Protein AF-A0A7W1I0Y5-F1 (afdb_monomer_lite)

Foldseek 3Di:
DDDDDPPPPVLPPPDDDDPPLLVVLLVVLLVVLVVDFQEALVVSVVVCVVVVSDVDPDPVSSVSSVVSVVVCCVSVVDPPRSYDHPVPDPPPPDPPPDPDD

Sequence (101 aa):
MLRERRRGRRCKVSGRGKSRRSINLIAAAYHILSEIQPASVRAVCYQLFTRKLITSMAKTETNKVSRLLRDAREDGTIPWTWIVDETREPERINAGEDPAE

pLDDT: mean 72.31, std 17.0, range [37.59, 88.81]

Secondary structure (DSSP, 8-state):
--------------SS---HHHHHHHHHHHHHHHHH-SB-HHHHHHHHHHTT-SS---HHHHHHHHHHHHHHHHTTSS-GGGB----S-------------

Radius of gyration: 16.69 Å; chains: 1; bounding box: 47×24×60 Å

Structure (mmCIF, N/CA/C/O backbone):
data_AF-A0A7W1I0Y5-F1
#
_entry.id   AF-A0A7W1I0Y5-F1
#
loop_
_atom_site.group_PDB
_atom_site.id
_atom_site.type_symbol
_atom_site.label_atom_id
_atom_site.label_alt_id
_atom_site.label_comp_id
_atom_site.label_asym_id
_atom_site.label_entity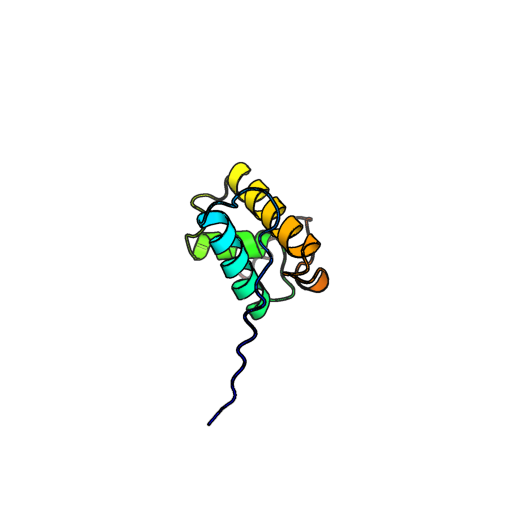_id
_atom_site.label_seq_id
_atom_site.pdbx_PDB_ins_code
_atom_site.Cartn_x
_atom_site.Cartn_y
_atom_site.Cartn_z
_atom_site.occupancy
_atom_site.B_iso_or_equiv
_atom_site.auth_seq_id
_atom_site.auth_comp_id
_atom_site.auth_asym_id
_atom_site.auth_atom_id
_atom_site.pdbx_PDB_model_num
ATOM 1 N N . MET A 1 1 ? -30.617 9.075 -12.016 1.00 41.53 1 MET A N 1
ATOM 2 C CA . MET A 1 1 ? -30.660 8.584 -10.619 1.00 41.53 1 MET A CA 1
ATOM 3 C C . MET A 1 1 ? -29.853 7.289 -10.516 1.00 41.53 1 MET A C 1
ATOM 5 O O . MET A 1 1 ? -30.409 6.211 -10.677 1.00 41.53 1 MET A O 1
ATOM 9 N N . LEU A 1 2 ? -28.528 7.373 -10.333 1.00 40.38 2 LEU A N 1
ATOM 10 C CA . LEU A 1 2 ? -27.654 6.195 -10.251 1.00 40.38 2 LEU A CA 1
ATOM 11 C C . LEU A 1 2 ? -27.062 6.070 -8.840 1.00 40.38 2 LEU A C 1
ATOM 13 O O . LEU A 1 2 ? -26.028 6.640 -8.524 1.00 40.38 2 LEU A O 1
ATOM 17 N N . ARG A 1 3 ? -27.788 5.300 -8.025 1.00 37.59 3 ARG A N 1
ATOM 18 C CA . ARG A 1 3 ? -27.297 4.316 -7.050 1.00 37.59 3 ARG A CA 1
ATOM 19 C C . ARG A 1 3 ? -26.218 4.784 -6.067 1.00 37.59 3 ARG A C 1
ATOM 21 O O . ARG A 1 3 ? -25.020 4.626 -6.278 1.00 37.59 3 ARG A O 1
ATOM 28 N N . GLU A 1 4 ? -26.714 5.174 -4.897 1.00 47.91 4 GLU A N 1
ATOM 29 C CA . GLU A 1 4 ? -26.100 4.929 -3.593 1.00 47.91 4 GLU A CA 1
ATOM 30 C C . GLU A 1 4 ? -25.250 3.649 -3.545 1.00 47.91 4 GLU A C 1
A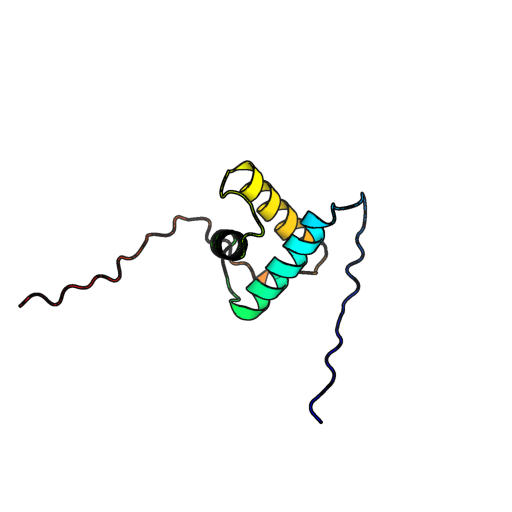TOM 32 O O . GLU A 1 4 ? -25.754 2.526 -3.584 1.00 47.91 4 GLU A O 1
ATOM 37 N N . ARG A 1 5 ? -23.942 3.820 -3.342 1.00 41.59 5 ARG A N 1
ATOM 38 C CA . ARG A 1 5 ? -23.118 2.842 -2.626 1.00 41.59 5 ARG A CA 1
ATOM 39 C C . ARG A 1 5 ? -22.304 3.546 -1.549 1.00 41.59 5 ARG A C 1
ATOM 41 O O . ARG A 1 5 ? -21.079 3.569 -1.574 1.00 41.59 5 ARG A O 1
ATOM 48 N N . ARG A 1 6 ? -23.004 4.061 -0.533 1.00 49.53 6 ARG A N 1
ATOM 49 C CA . ARG A 1 6 ? -22.397 4.230 0.790 1.00 49.53 6 ARG A CA 1
ATOM 50 C C . ARG A 1 6 ? -22.114 2.839 1.360 1.00 49.53 6 ARG A C 1
ATOM 52 O O . ARG A 1 6 ? -22.980 2.213 1.957 1.00 49.53 6 ARG A O 1
ATOM 59 N N . ARG A 1 7 ? -20.889 2.348 1.204 1.00 44.88 7 ARG A N 1
ATOM 60 C CA . ARG A 1 7 ? -20.332 1.333 2.109 1.00 44.88 7 ARG A CA 1
ATOM 61 C C . ARG A 1 7 ? -19.078 1.894 2.755 1.00 44.88 7 ARG A C 1
ATOM 63 O O . ARG A 1 7 ? -17.985 1.371 2.590 1.00 44.88 7 ARG A O 1
ATOM 70 N N . GLY A 1 8 ? -19.265 2.961 3.528 1.00 40.47 8 GLY A N 1
ATOM 71 C CA . GLY A 1 8 ? -18.307 3.337 4.558 1.00 40.47 8 GLY A CA 1
ATOM 72 C C . GLY A 1 8 ? -18.350 2.283 5.657 1.00 40.47 8 GLY A C 1
ATOM 73 O O . GLY A 1 8 ? -19.041 2.463 6.659 1.00 40.47 8 GLY A O 1
ATOM 74 N N . ARG A 1 9 ? -17.661 1.152 5.452 1.00 47.84 9 ARG A N 1
ATOM 75 C CA . ARG A 1 9 ? -17.331 0.249 6.554 1.00 47.84 9 ARG A CA 1
ATOM 76 C C . ARG A 1 9 ? -16.507 1.069 7.531 1.00 47.84 9 ARG A C 1
ATOM 78 O O . ARG A 1 9 ? -15.411 1.522 7.222 1.00 47.84 9 ARG A O 1
ATOM 85 N N . ARG A 1 10 ? -17.098 1.312 8.693 1.00 45.28 10 ARG A N 1
ATOM 86 C CA . ARG A 1 10 ? -16.460 1.922 9.849 1.00 45.28 10 ARG A CA 1
ATOM 87 C C . ARG A 1 10 ? -15.356 0.946 10.283 1.00 45.28 10 ARG A C 1
ATOM 89 O O . ARG A 1 10 ? -15.645 -0.001 11.005 1.00 45.28 10 ARG A O 1
ATOM 96 N N . CYS A 1 11 ? -14.139 1.112 9.754 1.00 44.75 11 CYS A N 1
ATOM 97 C CA . CYS A 1 11 ? -12.959 0.365 10.192 1.00 44.75 11 CYS A CA 1
ATOM 98 C C . CYS A 1 11 ? -12.828 0.635 11.693 1.00 44.75 11 CYS A C 1
ATOM 100 O O . CYS A 1 11 ? -12.662 1.786 12.113 1.00 44.75 11 CYS A O 1
ATOM 102 N N . LYS A 1 12 ? -13.061 -0.398 12.509 1.00 47.00 12 LYS A N 1
ATOM 103 C CA . LYS A 1 12 ? -12.897 -0.312 13.957 1.00 47.00 12 LYS A CA 1
ATOM 104 C C . LYS A 1 12 ? -11.409 -0.086 14.169 1.00 47.00 12 LYS A C 1
ATOM 106 O O . LYS A 1 12 ? -10.624 -1.012 14.058 1.00 47.00 12 LYS A O 1
ATOM 111 N N . VAL A 1 13 ? -11.016 1.156 14.437 1.00 53.28 13 VAL A N 1
ATOM 112 C CA . VAL A 1 13 ? -9.625 1.513 14.732 1.00 53.28 13 VAL A CA 1
ATOM 113 C C . VAL A 1 13 ? -9.288 0.959 16.124 1.00 53.28 13 VAL A C 1
ATOM 115 O O . VAL A 1 13 ? -9.276 1.682 17.116 1.00 53.28 13 VAL A O 1
ATOM 118 N N . SER A 1 14 ? -9.127 -0.359 16.236 1.00 48.84 14 SER A N 1
ATOM 119 C CA . SER A 1 14 ? -8.828 -1.028 17.494 1.00 48.84 14 SER A CA 1
ATOM 120 C C . SER A 1 14 ? -7.365 -0.801 17.870 1.00 48.84 14 SER A C 1
ATOM 122 O O . SER A 1 14 ? -6.461 -1.173 17.126 1.00 48.84 14 SER A O 1
ATOM 124 N N . GLY A 1 15 ? -7.160 -0.220 19.056 1.00 49.97 15 GLY A N 1
ATOM 125 C CA . GLY A 1 15 ? -5.937 -0.352 19.850 1.00 49.97 15 GLY A CA 1
ATOM 126 C C . GLY A 1 15 ? -4.778 0.573 19.472 1.00 49.97 15 GLY A C 1
ATOM 127 O O . GLY A 1 15 ? -3.959 0.234 18.626 1.00 49.97 15 GLY A O 1
ATOM 128 N N . ARG A 1 16 ? -4.647 1.674 20.232 1.00 53.94 16 ARG A N 1
ATOM 129 C CA . ARG A 1 16 ? -3.614 2.736 20.178 1.00 53.94 16 ARG A CA 1
ATOM 130 C C . ARG A 1 16 ? -3.776 3.660 18.973 1.00 53.94 16 ARG A C 1
ATOM 132 O O . ARG A 1 16 ? -3.595 3.237 17.840 1.00 53.94 16 ARG A O 1
ATOM 139 N N . GLY A 1 17 ? -4.129 4.923 19.234 1.00 53.44 17 GLY A N 1
ATOM 140 C CA . GLY A 1 17 ? -4.448 5.941 18.229 1.00 53.44 17 GLY A CA 1
ATOM 141 C C . GLY A 1 17 ? -3.467 5.947 17.060 1.00 53.44 17 GLY A C 1
ATOM 142 O O . GLY A 1 17 ? -2.398 6.553 17.128 1.00 53.44 17 GLY A O 1
ATOM 143 N N . LYS A 1 18 ? -3.831 5.256 15.974 1.00 58.38 18 LYS A N 1
ATOM 144 C CA . LYS A 1 18 ? -3.093 5.308 14.717 1.00 58.38 18 LYS A CA 1
ATOM 145 C C . LYS A 1 18 ? -3.104 6.773 14.298 1.00 58.38 18 LYS A C 1
ATOM 147 O O . LYS A 1 18 ? -4.171 7.369 14.157 1.00 58.38 18 LYS A O 1
ATOM 152 N N . SER A 1 19 ? -1.916 7.366 14.165 1.00 67.62 19 SER A N 1
ATOM 153 C CA . SER A 1 19 ? -1.766 8.754 13.723 1.00 67.62 19 SER A CA 1
ATOM 154 C C . SER A 1 19 ? -2.634 8.991 12.485 1.00 67.62 19 SER A C 1
ATOM 156 O O . SER A 1 19 ? -2.712 8.118 11.616 1.00 67.62 19 SER A O 1
ATOM 158 N N . ARG A 1 20 ? -3.262 10.171 12.380 1.00 74.62 20 ARG A N 1
ATOM 159 C CA . ARG A 1 20 ? -4.110 10.567 11.237 1.00 74.62 20 ARG A CA 1
ATOM 160 C C . ARG A 1 20 ? -3.451 10.230 9.892 1.00 74.62 20 ARG A C 1
ATOM 162 O O . ARG A 1 20 ? -4.125 9.802 8.960 1.00 74.62 20 ARG A O 1
ATOM 169 N N . ARG A 1 21 ? -2.119 10.348 9.829 1.00 78.25 21 ARG A N 1
ATOM 170 C CA . ARG A 1 21 ? -1.295 10.003 8.665 1.00 78.25 21 ARG A CA 1
ATOM 171 C C . ARG A 1 21 ? -1.386 8.520 8.284 1.00 78.25 21 ARG A C 1
ATOM 173 O O . ARG A 1 21 ? -1.539 8.216 7.111 1.00 78.25 21 ARG A O 1
ATOM 180 N N . SER A 1 22 ? -1.340 7.606 9.252 1.00 80.19 22 SER A N 1
ATOM 181 C CA . SER A 1 22 ? -1.459 6.160 9.010 1.00 80.19 22 SER A CA 1
ATOM 182 C C . SER A 1 22 ? -2.850 5.767 8.515 1.00 80.19 2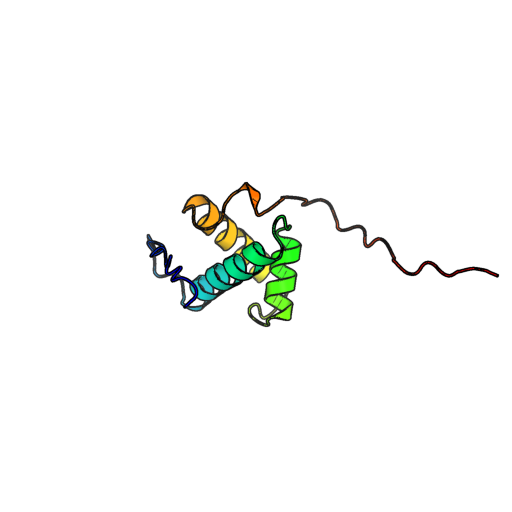2 SER A C 1
ATOM 184 O O . SER A 1 22 ? -2.964 4.942 7.617 1.00 80.19 22 SER A O 1
ATOM 186 N N . ILE A 1 23 ? -3.901 6.385 9.063 1.00 83.00 23 ILE A N 1
ATOM 187 C CA . ILE A 1 23 ? -5.284 6.145 8.619 1.00 83.00 23 ILE A CA 1
ATOM 188 C C . ILE A 1 23 ? -5.458 6.611 7.170 1.00 83.00 23 ILE A C 1
ATOM 190 O O . ILE A 1 23 ? -6.015 5.884 6.352 1.00 83.00 23 ILE A O 1
ATOM 194 N N . ASN A 1 24 ? -4.928 7.793 6.838 1.00 85.12 24 ASN A N 1
ATOM 195 C CA . ASN A 1 24 ? -4.963 8.312 5.474 1.00 85.12 24 ASN A CA 1
ATOM 196 C C . ASN A 1 24 ? -4.181 7.408 4.501 1.00 85.12 24 ASN A C 1
ATOM 198 O O . ASN A 1 24 ? -4.666 7.107 3.418 1.00 85.12 24 ASN A O 1
ATOM 202 N N . LEU A 1 25 ? -3.015 6.896 4.915 1.00 85.25 25 LEU A N 1
ATOM 203 C CA . LEU A 1 25 ? -2.237 5.949 4.110 1.00 85.25 25 LEU A CA 1
ATOM 204 C C . LEU A 1 25 ? -3.007 4.657 3.813 1.00 85.25 25 LEU A C 1
ATOM 206 O O . LEU A 1 25 ? -3.006 4.217 2.669 1.00 85.25 25 LEU A O 1
ATOM 210 N N . ILE A 1 26 ? -3.683 4.070 4.806 1.00 85.88 26 ILE A N 1
ATOM 211 C CA . ILE A 1 26 ? -4.491 2.856 4.602 1.00 85.88 26 ILE A CA 1
ATOM 212 C C . ILE A 1 26 ? -5.666 3.142 3.661 1.00 85.88 26 ILE A C 1
ATOM 214 O O . ILE A 1 26 ? -5.909 2.368 2.737 1.00 85.88 26 ILE A O 1
ATOM 218 N N . ALA A 1 27 ? -6.369 4.262 3.855 1.00 87.62 27 ALA A N 1
ATOM 219 C CA . ALA A 1 27 ? -7.484 4.651 2.994 1.00 87.62 27 ALA A CA 1
ATOM 220 C C . ALA A 1 27 ? -7.026 4.868 1.543 1.00 87.62 27 ALA A C 1
ATOM 222 O O . ALA A 1 27 ? -7.636 4.347 0.612 1.00 87.62 27 ALA A O 1
ATOM 223 N N . ALA A 1 28 ? -5.915 5.579 1.344 1.00 88.38 28 ALA A N 1
ATOM 224 C CA . ALA A 1 28 ? -5.337 5.784 0.024 1.00 88.38 28 ALA A CA 1
ATOM 225 C C . ALA A 1 28 ? -4.871 4.469 -0.616 1.00 88.38 28 ALA A C 1
ATOM 227 O O . ALA A 1 28 ? -5.133 4.244 -1.794 1.00 88.38 28 ALA A O 1
ATOM 228 N N . ALA A 1 29 ? -4.228 3.584 0.154 1.00 86.38 29 ALA A N 1
ATOM 229 C CA . ALA A 1 29 ? -3.811 2.271 -0.326 1.00 86.38 29 ALA A CA 1
ATOM 230 C C . ALA A 1 29 ? -5.008 1.415 -0.759 1.00 86.38 29 ALA A C 1
ATOM 232 O O . ALA A 1 29 ? -4.939 0.769 -1.800 1.00 86.38 29 ALA A O 1
ATOM 233 N N . TYR A 1 30 ? -6.116 1.451 -0.013 1.00 88.56 30 TYR A N 1
ATOM 234 C CA . TYR A 1 30 ? -7.360 0.784 -0.395 1.00 88.56 30 TYR A CA 1
ATOM 235 C C . TYR A 1 30 ? -7.911 1.322 -1.719 1.00 88.56 30 TYR A C 1
ATOM 237 O O . TYR A 1 30 ? -8.259 0.535 -2.595 1.00 88.56 30 TYR A O 1
ATOM 245 N N . HIS A 1 31 ? -7.950 2.648 -1.886 1.00 88.81 31 HIS A N 1
ATOM 246 C CA . HIS A 1 31 ? -8.384 3.267 -3.138 1.00 88.81 31 HIS A CA 1
ATOM 247 C C . HIS A 1 31 ? -7.508 2.839 -4.315 1.00 88.81 31 HIS A C 1
ATOM 249 O O . HIS A 1 31 ? -8.042 2.379 -5.317 1.00 88.81 31 HIS A O 1
ATOM 255 N N . ILE A 1 32 ? -6.182 2.910 -4.170 1.00 87.88 32 ILE A N 1
ATOM 256 C CA . ILE A 1 32 ? -5.241 2.460 -5.202 1.00 87.88 32 ILE A CA 1
ATOM 257 C C . ILE A 1 32 ? -5.508 0.994 -5.546 1.00 87.88 32 ILE A C 1
ATOM 259 O O . ILE A 1 32 ? -5.737 0.670 -6.704 1.00 87.88 32 ILE A O 1
ATOM 263 N N . LEU A 1 33 ? -5.532 0.113 -4.543 1.00 85.94 33 LEU A N 1
ATOM 264 C CA . LEU A 1 33 ? -5.739 -1.316 -4.764 1.00 85.94 33 LEU A CA 1
ATOM 265 C C . LEU A 1 33 ? -7.083 -1.603 -5.430 1.00 85.94 33 LEU A C 1
ATOM 267 O O . LEU A 1 33 ? -7.124 -2.447 -6.307 1.00 85.94 33 LEU A O 1
ATOM 271 N N . SER A 1 34 ? -8.147 -0.870 -5.103 1.00 87.75 34 SER A N 1
ATOM 272 C CA . SER A 1 34 ? -9.440 -1.048 -5.772 1.00 87.75 34 SER A CA 1
ATOM 273 C C . SER A 1 34 ? -9.420 -0.715 -7.271 1.00 87.75 34 SER A C 1
ATOM 275 O O . SER A 1 34 ? -10.266 -1.215 -8.008 1.00 87.75 34 SER A O 1
ATOM 277 N N . GLU A 1 35 ? -8.461 0.102 -7.722 1.00 87.56 35 GLU A N 1
ATOM 278 C CA . GLU A 1 35 ? -8.280 0.484 -9.128 1.00 87.56 35 GLU A CA 1
ATOM 279 C C . GLU A 1 35 ? -7.335 -0.469 -9.873 1.00 87.56 35 GLU A C 1
ATOM 281 O O . GLU A 1 35 ? -7.590 -0.794 -11.029 1.00 87.56 35 GLU A O 1
ATOM 286 N N . ILE A 1 36 ? -6.247 -0.907 -9.224 1.00 82.69 36 ILE A N 1
ATOM 287 C CA . ILE A 1 36 ? -5.149 -1.646 -9.878 1.00 82.69 36 ILE A CA 1
ATOM 288 C C . ILE A 1 36 ? -5.036 -3.121 -9.467 1.00 82.69 36 ILE A C 1
ATOM 290 O O . ILE A 1 36 ? -4.102 -3.792 -9.892 1.00 82.69 36 ILE A O 1
ATOM 294 N N . GLN A 1 37 ? -5.920 -3.624 -8.601 1.00 79.94 37 GLN A N 1
ATOM 295 C CA . GLN A 1 37 ? -5.886 -5.017 -8.141 1.00 79.94 37 GLN A CA 1
ATOM 296 C C . GLN A 1 37 ? -5.928 -6.019 -9.311 1.00 79.94 37 GLN A C 1
ATOM 298 O O . GLN A 1 37 ? -6.731 -5.844 -10.231 1.00 79.94 37 GLN A O 1
ATOM 303 N N . PRO A 1 38 ? -5.182 -7.134 -9.225 1.00 83.56 38 PRO A N 1
ATOM 304 C CA . PRO A 1 38 ? -4.181 -7.463 -8.204 1.00 83.56 38 PRO A CA 1
ATOM 305 C C . PRO A 1 38 ? -2.864 -6.682 -8.388 1.00 83.56 38 PRO A C 1
ATOM 307 O O . PRO A 1 38 ? -2.364 -6.566 -9.500 1.00 83.56 38 PRO A O 1
ATOM 310 N N . ALA A 1 39 ? -2.270 -6.185 -7.294 1.00 85.38 39 ALA A N 1
ATOM 311 C CA . ALA A 1 39 ? -1.007 -5.435 -7.341 1.00 85.38 39 ALA A CA 1
ATOM 312 C C . ALA A 1 39 ? -0.024 -5.837 -6.231 1.00 85.38 39 ALA A C 1
ATOM 314 O O . ALA A 1 39 ? -0.418 -6.350 -5.187 1.00 85.38 39 ALA A O 1
ATOM 315 N N . SER A 1 40 ? 1.269 -5.568 -6.427 1.00 84.50 40 SER A N 1
ATOM 316 C CA . SER A 1 40 ? 2.313 -5.885 -5.444 1.00 84.50 40 SER A CA 1
ATOM 317 C C . SER A 1 40 ? 2.504 -4.790 -4.388 1.00 84.50 40 SER A C 1
ATOM 319 O O . SER A 1 40 ? 2.180 -3.618 -4.601 1.00 84.50 40 SER A O 1
ATOM 321 N N . VAL A 1 41 ? 3.106 -5.139 -3.242 1.00 82.88 41 VAL A N 1
ATOM 322 C CA . VAL A 1 41 ? 3.432 -4.173 -2.167 1.00 82.88 41 VAL A CA 1
ATOM 323 C C . VAL A 1 41 ? 4.289 -3.015 -2.696 1.00 82.88 41 VAL A C 1
ATOM 325 O O . VAL A 1 41 ? 4.067 -1.859 -2.336 1.00 82.88 41 VAL A O 1
ATOM 328 N N . ARG A 1 42 ? 5.238 -3.304 -3.599 1.00 80.25 42 ARG A N 1
ATOM 329 C CA . ARG A 1 42 ? 6.080 -2.284 -4.241 1.00 80.25 42 ARG A CA 1
ATOM 330 C C . ARG A 1 42 ? 5.260 -1.353 -5.124 1.00 80.25 42 ARG A C 1
ATOM 332 O O . ARG A 1 42 ? 5.441 -0.143 -5.020 1.00 80.25 42 ARG A O 1
ATOM 339 N N . ALA A 1 43 ? 4.354 -1.888 -5.946 1.00 83.19 43 ALA A N 1
ATOM 340 C CA . ALA A 1 43 ? 3.474 -1.075 -6.785 1.00 83.19 43 ALA A CA 1
ATOM 341 C C . ALA A 1 43 ? 2.632 -0.112 -5.933 1.00 83.19 43 ALA A C 1
ATOM 343 O O . ALA A 1 43 ? 2.565 1.079 -6.234 1.00 83.19 43 ALA A O 1
ATOM 344 N N . VAL A 1 44 ? 2.086 -0.587 -4.807 1.00 85.62 44 VAL A N 1
ATOM 345 C CA . VAL A 1 44 ? 1.364 0.266 -3.849 1.00 85.62 44 VAL A CA 1
ATOM 346 C C . VAL A 1 44 ? 2.281 1.341 -3.256 1.00 85.62 44 VAL A C 1
ATOM 348 O O . VAL A 1 44 ? 1.899 2.510 -3.235 1.00 85.62 44 VAL A O 1
ATOM 351 N N . CYS A 1 45 ? 3.502 0.999 -2.828 1.00 83.88 45 CYS A N 1
ATOM 352 C CA . CYS A 1 45 ? 4.473 1.984 -2.334 1.00 83.88 45 CYS A CA 1
ATOM 353 C C . CYS A 1 45 ? 4.803 3.060 -3.378 1.00 83.88 45 CYS A C 1
ATOM 355 O O . CYS A 1 45 ? 4.796 4.245 -3.046 1.00 83.88 45 CYS A O 1
ATOM 357 N N . TYR A 1 46 ? 5.038 2.680 -4.636 1.00 86.25 46 TYR A N 1
ATOM 358 C CA . TYR A 1 46 ? 5.278 3.643 -5.713 1.00 86.25 46 TYR A CA 1
ATOM 359 C C . TYR A 1 46 ? 4.070 4.547 -5.948 1.00 86.25 46 TYR A C 1
ATOM 361 O O . TYR A 1 46 ? 4.237 5.756 -6.045 1.00 86.25 46 TYR A O 1
ATOM 369 N N . GLN A 1 47 ? 2.854 4.002 -5.965 1.00 86.25 47 GLN A N 1
ATOM 370 C CA . GLN A 1 47 ? 1.637 4.805 -6.112 1.00 86.25 47 GLN A CA 1
ATOM 371 C C . GLN A 1 47 ? 1.461 5.794 -4.950 1.00 86.25 47 GLN A C 1
ATOM 373 O O . GLN A 1 47 ? 1.140 6.963 -5.166 1.00 86.25 47 GLN A O 1
ATOM 378 N N . LEU A 1 48 ? 1.740 5.366 -3.716 1.00 86.50 48 LEU A N 1
ATOM 379 C CA . LEU A 1 48 ? 1.738 6.246 -2.544 1.00 86.50 48 LEU A CA 1
ATOM 380 C C . LEU A 1 48 ? 2.815 7.340 -2.641 1.00 86.50 48 LEU A C 1
ATOM 382 O O . LEU A 1 48 ? 2.572 8.468 -2.204 1.00 86.50 48 LEU A O 1
ATOM 386 N N . PHE A 1 49 ? 3.979 7.034 -3.219 1.00 86.06 49 PHE A N 1
ATOM 387 C CA . PHE A 1 49 ? 5.049 8.005 -3.463 1.00 86.06 49 PHE A CA 1
ATOM 388 C C . PHE A 1 49 ? 4.677 9.013 -4.554 1.00 86.06 49 PHE A C 1
ATOM 390 O O . PHE A 1 49 ? 4.800 10.216 -4.338 1.00 86.06 49 PHE A O 1
ATOM 397 N N . THR A 1 50 ? 4.142 8.550 -5.685 1.00 87.31 50 THR A N 1
ATOM 398 C CA . THR A 1 50 ? 3.662 9.404 -6.783 1.00 87.31 50 THR A CA 1
ATOM 399 C C . THR A 1 50 ? 2.560 10.351 -6.311 1.00 87.31 50 THR A C 1
ATOM 401 O O . THR A 1 50 ? 2.550 11.526 -6.670 1.00 87.31 50 THR A O 1
ATOM 404 N N . ARG A 1 51 ? 1.674 9.879 -5.424 1.00 83.12 51 ARG A N 1
ATOM 405 C CA . ARG A 1 51 ? 0.640 10.700 -4.773 1.00 83.12 51 ARG A CA 1
ATOM 406 C C . ARG A 1 51 ? 1.175 11.559 -3.609 1.00 83.12 51 ARG A C 1
ATOM 408 O O . ARG A 1 51 ? 0.385 12.208 -2.930 1.00 83.12 51 ARG A O 1
ATOM 415 N N . LYS A 1 52 ? 2.496 11.579 -3.368 1.00 84.81 52 LYS A N 1
ATOM 416 C CA . LYS A 1 52 ? 3.202 12.345 -2.316 1.00 84.81 52 LYS A CA 1
ATOM 417 C C . LYS A 1 52 ? 2.702 12.079 -0.886 1.00 84.81 52 LYS A C 1
ATOM 419 O O . LYS A 1 52 ? 2.819 12.932 -0.008 1.00 84.81 52 LYS A O 1
ATOM 424 N N . LEU A 1 53 ? 2.149 10.891 -0.633 1.00 82.94 53 LEU A N 1
ATOM 425 C CA . LEU A 1 53 ? 1.652 10.488 0.691 1.00 82.94 53 LEU A CA 1
ATOM 426 C C . LEU A 1 53 ? 2.777 9.974 1.597 1.00 82.94 53 LEU A C 1
ATOM 428 O O . LEU A 1 53 ? 2.758 10.184 2.817 1.00 82.94 53 LEU A O 1
ATOM 432 N N . ILE A 1 54 ? 3.772 9.328 0.990 1.00 81.50 54 ILE A N 1
ATOM 433 C CA . ILE A 1 54 ? 5.054 9.029 1.625 1.00 81.50 54 ILE A CA 1
ATOM 434 C C . ILE A 1 54 ? 6.102 10.030 1.146 1.00 81.50 54 ILE A C 1
ATOM 436 O O . ILE A 1 54 ? 6.153 10.396 -0.024 1.00 81.50 54 ILE A O 1
ATOM 440 N N . THR A 1 55 ? 6.923 10.499 2.081 1.00 77.75 55 THR A N 1
ATOM 441 C CA . THR A 1 55 ? 7.935 11.535 1.829 1.00 77.75 55 THR A CA 1
ATOM 442 C C . THR A 1 55 ? 9.208 10.973 1.206 1.00 77.75 55 THR A C 1
ATOM 444 O O . THR A 1 55 ? 9.984 11.716 0.619 1.00 77.75 55 THR A O 1
ATOM 447 N N . SER A 1 56 ? 9.445 9.669 1.344 1.00 78.81 56 SER A N 1
ATOM 448 C CA . SER A 1 56 ? 10.627 9.006 0.805 1.00 78.81 56 SER A CA 1
ATOM 449 C C . SER A 1 56 ? 10.373 7.514 0.622 1.00 78.81 56 SER A C 1
ATOM 451 O O . SER A 1 56 ? 9.578 6.924 1.351 1.00 78.81 56 SER A O 1
ATOM 453 N N . MET A 1 57 ? 11.105 6.904 -0.310 1.00 79.38 57 MET A N 1
ATOM 454 C CA . MET A 1 57 ? 11.165 5.451 -0.503 1.00 79.38 57 MET A CA 1
ATOM 455 C C . MET A 1 57 ? 12.157 4.768 0.461 1.00 79.38 57 MET A C 1
ATOM 457 O O . MET A 1 57 ? 12.591 3.639 0.234 1.00 79.38 57 MET A O 1
ATOM 461 N N . ALA A 1 58 ? 12.568 5.465 1.525 1.00 83.75 58 ALA A N 1
ATOM 462 C CA . ALA A 1 58 ? 13.466 4.931 2.537 1.00 83.75 58 ALA A CA 1
ATOM 463 C C . ALA A 1 58 ? 12.892 3.661 3.182 1.00 83.75 58 ALA A C 1
ATOM 465 O O . ALA A 1 58 ? 11.688 3.551 3.420 1.00 83.75 58 ALA A O 1
ATOM 466 N N . LYS A 1 59 ? 13.777 2.731 3.560 1.00 79.00 59 LYS A N 1
ATOM 467 C CA . LYS A 1 59 ? 13.415 1.449 4.189 1.00 79.00 59 LYS A CA 1
ATOM 468 C C . LYS A 1 59 ? 12.474 1.613 5.390 1.00 79.00 59 LYS A C 1
ATOM 470 O O . LYS A 1 59 ? 11.592 0.785 5.587 1.00 79.00 59 LYS A O 1
ATOM 475 N N . THR A 1 60 ? 12.620 2.691 6.161 1.00 82.56 60 THR A N 1
ATOM 476 C CA . THR A 1 60 ? 11.736 3.032 7.287 1.00 82.56 60 THR A CA 1
ATOM 477 C C . THR A 1 60 ? 10.288 3.263 6.850 1.00 82.56 60 THR A C 1
ATOM 479 O O . THR A 1 60 ? 9.371 2.711 7.458 1.00 82.56 60 THR A O 1
ATOM 482 N N . GLU A 1 61 ? 10.074 4.034 5.781 1.00 81.62 61 GLU A N 1
ATOM 483 C CA . GLU A 1 61 ? 8.736 4.325 5.256 1.00 81.62 61 GLU A CA 1
ATOM 484 C C . GLU A 1 61 ? 8.144 3.081 4.585 1.00 81.62 61 GLU A C 1
ATOM 486 O O . GLU A 1 61 ? 6.998 2.729 4.858 1.00 81.62 61 GLU A O 1
ATOM 491 N N . THR A 1 62 ? 8.943 2.342 3.811 1.00 81.56 62 THR A N 1
ATOM 492 C CA . THR A 1 62 ? 8.513 1.081 3.187 1.00 81.56 62 THR A CA 1
ATOM 493 C C . THR A 1 62 ? 8.097 0.048 4.238 1.00 81.56 62 THR A C 1
ATOM 495 O O . THR A 1 62 ? 7.009 -0.514 4.147 1.00 81.56 62 THR A O 1
ATOM 498 N N . ASN A 1 63 ? 8.891 -0.146 5.298 1.00 84.38 63 ASN A N 1
ATOM 499 C CA . ASN A 1 63 ? 8.543 -1.041 6.410 1.00 84.38 63 ASN A CA 1
ATOM 500 C C . ASN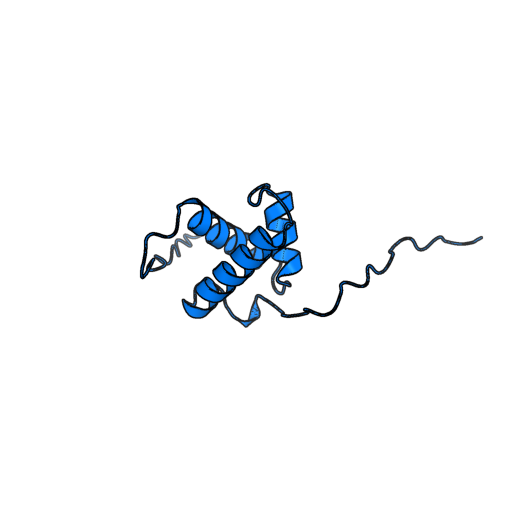 A 1 63 ? 7.253 -0.614 7.116 1.00 84.38 63 ASN A C 1
ATOM 502 O O . ASN A 1 63 ? 6.445 -1.457 7.516 1.00 84.38 63 ASN A O 1
ATOM 506 N N . LYS A 1 64 ? 7.045 0.696 7.269 1.00 85.19 64 LYS A N 1
ATOM 507 C CA . LYS A 1 64 ? 5.821 1.241 7.851 1.00 85.19 64 LYS A CA 1
ATOM 508 C C . LYS A 1 64 ? 4.610 0.935 6.973 1.00 85.19 64 LYS A C 1
ATOM 510 O O . LYS A 1 64 ? 3.610 0.463 7.505 1.00 85.19 64 LYS A O 1
ATOM 515 N N . VAL A 1 65 ? 4.699 1.147 5.658 1.00 84.88 65 VAL A N 1
ATOM 516 C CA . VAL A 1 65 ? 3.623 0.811 4.711 1.00 84.88 65 VAL A CA 1
ATOM 517 C C . VAL A 1 65 ? 3.339 -0.690 4.729 1.00 84.88 65 VAL A C 1
ATOM 519 O O . VAL A 1 65 ? 2.182 -1.067 4.892 1.00 84.88 65 VAL A O 1
ATOM 522 N N . SER A 1 66 ? 4.363 -1.548 4.678 1.00 85.00 66 SER A N 1
ATOM 523 C CA . SER A 1 66 ? 4.191 -3.006 4.773 1.00 85.00 66 SER A CA 1
ATOM 524 C C . SER A 1 66 ? 3.463 -3.420 6.054 1.00 85.00 66 SER A C 1
ATOM 526 O O . SER A 1 66 ? 2.540 -4.232 6.011 1.00 85.00 66 SER A O 1
ATOM 528 N N . ARG A 1 67 ? 3.820 -2.822 7.199 1.00 86.69 67 ARG A N 1
ATOM 529 C CA . ARG A 1 67 ? 3.150 -3.089 8.479 1.00 86.69 67 ARG A CA 1
ATOM 530 C C . ARG A 1 67 ? 1.696 -2.609 8.487 1.00 86.69 67 ARG A C 1
ATOM 532 O O . ARG A 1 67 ? 0.845 -3.310 9.022 1.00 86.69 67 ARG A O 1
ATOM 539 N N . LEU A 1 68 ? 1.408 -1.447 7.896 1.00 86.62 68 LEU A N 1
ATOM 540 C CA . LEU A 1 68 ? 0.044 -0.915 7.778 1.00 86.62 68 LEU A CA 1
ATOM 541 C C . LEU A 1 68 ? -0.827 -1.761 6.844 1.00 86.62 68 LEU A C 1
ATOM 543 O O . LEU A 1 68 ? -1.980 -2.018 7.167 1.00 86.62 68 LEU A O 1
ATOM 547 N N . LEU A 1 69 ? -0.282 -2.212 5.712 1.00 85.38 69 LEU A N 1
ATOM 548 C CA . LEU A 1 69 ? -0.979 -3.106 4.787 1.00 85.38 69 LEU A CA 1
ATOM 549 C C . LEU A 1 69 ? -1.280 -4.449 5.445 1.00 85.38 69 LEU A C 1
ATOM 551 O O . LEU A 1 69 ? -2.393 -4.947 5.317 1.00 85.38 69 LEU A O 1
ATOM 555 N N . ARG A 1 70 ? -0.319 -5.019 6.181 1.00 87.25 70 ARG A N 1
ATOM 556 C CA . ARG A 1 70 ? -0.540 -6.245 6.952 1.00 87.25 70 ARG A CA 1
ATOM 557 C C . ARG A 1 70 ? -1.663 -6.067 7.975 1.00 87.25 70 ARG A C 1
ATOM 559 O O . ARG A 1 70 ? -2.591 -6.862 7.974 1.00 87.25 70 ARG A O 1
ATOM 566 N N . ASP A 1 71 ? -1.606 -5.013 8.784 1.00 86.19 71 ASP A N 1
ATOM 567 C CA . ASP A 1 71 ? -2.634 -4.713 9.787 1.00 86.19 71 ASP A CA 1
ATOM 568 C C . ASP A 1 71 ? -4.021 -4.527 9.139 1.00 86.19 71 ASP A C 1
ATOM 570 O O . ASP A 1 71 ? -5.001 -5.100 9.604 1.00 86.19 71 ASP A O 1
ATOM 574 N N . ALA A 1 72 ? -4.100 -3.841 7.993 1.00 86.06 72 ALA A N 1
ATOM 575 C CA . ALA A 1 72 ? -5.342 -3.692 7.236 1.00 86.06 72 ALA A CA 1
ATOM 576 C C . ALA A 1 72 ? -5.862 -5.016 6.639 1.00 86.06 72 ALA A C 1
ATOM 578 O O . ALA A 1 72 ? -7.070 -5.165 6.448 1.00 86.06 72 ALA A O 1
ATOM 579 N N . ARG A 1 73 ? -4.979 -5.976 6.338 1.00 86.88 73 ARG A N 1
ATOM 580 C CA . ARG A 1 73 ? -5.361 -7.333 5.909 1.00 86.88 73 ARG A CA 1
ATOM 581 C C . ARG A 1 73 ? -5.835 -8.186 7.082 1.00 86.88 73 ARG A C 1
ATOM 583 O O . ARG A 1 73 ? -6.827 -8.894 6.946 1.00 86.88 73 ARG A O 1
ATOM 590 N N . GLU A 1 74 ? -5.163 -8.091 8.227 1.00 87.88 74 GLU A N 1
ATOM 591 C CA . GLU A 1 74 ? -5.543 -8.777 9.470 1.00 87.88 74 GLU A CA 1
ATOM 592 C C . GLU A 1 74 ? -6.899 -8.269 10.000 1.00 87.88 74 GLU A C 1
ATOM 594 O O . GLU A 1 74 ? -7.716 -9.067 10.446 1.00 87.88 74 GLU A O 1
ATOM 599 N N . ASP A 1 75 ? -7.189 -6.971 9.855 1.00 84.31 75 ASP A N 1
ATOM 600 C CA . ASP A 1 75 ? -8.497 -6.365 10.167 1.00 84.31 75 ASP A CA 1
ATOM 601 C C . ASP A 1 75 ? -9.594 -6.703 9.132 1.00 84.31 75 ASP A C 1
ATOM 603 O O . ASP A 1 75 ? -10.780 -6.458 9.352 1.00 84.31 75 ASP A O 1
ATOM 607 N N . GLY A 1 76 ? -9.225 -7.268 7.977 1.00 84.88 76 GLY A N 1
ATOM 608 C CA . GLY A 1 76 ? -10.159 -7.573 6.887 1.00 84.88 76 GLY A CA 1
ATOM 609 C C . GLY A 1 76 ? -10.612 -6.348 6.080 1.00 84.88 76 GLY A C 1
ATOM 610 O O . GLY A 1 76 ? -11.578 -6.429 5.315 1.00 84.88 76 GLY A O 1
ATOM 611 N N . THR A 1 77 ? -9.920 -5.213 6.222 1.00 85.38 77 THR A N 1
ATOM 612 C CA . THR A 1 77 ? -10.134 -4.013 5.401 1.00 85.38 77 THR A CA 1
ATOM 613 C C . THR A 1 77 ? -9.641 -4.232 3.965 1.00 85.38 77 THR A C 1
ATOM 615 O O . THR A 1 77 ? -10.335 -3.862 3.017 1.00 85.38 77 THR A O 1
ATOM 618 N N . ILE A 1 78 ? -8.475 -4.864 3.792 1.00 84.62 78 ILE A N 1
ATOM 619 C CA . ILE A 1 78 ? -7.902 -5.204 2.479 1.00 84.62 78 ILE A CA 1
ATOM 620 C C . ILE A 1 78 ? -7.903 -6.732 2.308 1.00 84.62 78 ILE A C 1
ATOM 622 O O . ILE A 1 78 ? -7.299 -7.429 3.123 1.00 84.62 78 ILE A O 1
ATOM 626 N N . PRO A 1 79 ? -8.535 -7.283 1.257 1.00 85.56 79 PRO A N 1
ATOM 627 C CA . PRO A 1 79 ? -8.495 -8.714 0.980 1.00 85.56 79 PRO A CA 1
ATOM 628 C C . PRO A 1 79 ? -7.077 -9.217 0.710 1.00 85.56 79 PRO A C 1
ATOM 630 O O . PRO A 1 79 ? -6.292 -8.573 0.013 1.00 85.56 79 PRO A O 1
ATOM 633 N N . TRP A 1 80 ? -6.767 -10.427 1.184 1.00 84.94 80 TRP A N 1
ATOM 634 C CA . TRP A 1 80 ? -5.482 -11.067 0.898 1.00 84.94 80 TRP A CA 1
ATOM 635 C C . TRP A 1 80 ? -5.248 -11.284 -0.601 1.00 84.94 80 TRP A C 1
ATOM 637 O O . TRP A 1 80 ? -4.101 -11.248 -1.021 1.00 84.94 80 TRP A O 1
ATOM 647 N N . THR A 1 81 ? -6.308 -11.413 -1.398 1.00 85.62 81 THR A N 1
ATOM 648 C CA . THR A 1 81 ? -6.245 -11.603 -2.854 1.00 85.62 81 THR A CA 1
ATOM 649 C C . THR A 1 81 ? -5.876 -10.346 -3.641 1.00 85.62 81 THR A C 1
ATOM 651 O O . THR A 1 81 ? -5.509 -10.453 -4.805 1.00 85.62 81 THR A O 1
ATOM 654 N N . TRP A 1 82 ? -5.977 -9.152 -3.046 1.00 86.94 82 TRP A N 1
ATOM 655 C CA . TRP A 1 82 ? -5.683 -7.896 -3.751 1.00 86.94 82 TRP A CA 1
ATOM 656 C C . TRP A 1 82 ? -4.190 -7.597 -3.833 1.00 86.94 82 TRP A C 1
ATOM 658 O O . TRP A 1 82 ? -3.757 -6.895 -4.745 1.00 86.94 82 TRP A O 1
ATOM 668 N N . ILE A 1 83 ? -3.418 -8.116 -2.873 1.00 83.12 83 ILE A N 1
ATOM 669 C CA . ILE A 1 83 ? -1.975 -7.915 -2.801 1.00 83.12 83 ILE A CA 1
ATOM 670 C C . ILE A 1 83 ? -1.276 -9.231 -3.105 1.00 83.12 83 ILE A C 1
ATOM 672 O O . ILE A 1 83 ? -1.292 -10.144 -2.272 1.00 83.12 83 ILE A O 1
ATOM 676 N N . VAL A 1 84 ? -0.632 -9.290 -4.266 1.00 83.12 84 VAL A N 1
ATOM 677 C CA . VAL A 1 84 ? 0.196 -10.429 -4.667 1.00 83.12 84 VAL A CA 1
ATOM 678 C C . VAL A 1 84 ? 1.618 -10.167 -4.183 1.00 83.12 84 VAL A C 1
ATOM 680 O O . VAL A 1 84 ? 2.215 -9.128 -4.474 1.00 83.12 84 VAL A O 1
ATOM 683 N N . ASP A 1 85 ? 2.139 -11.080 -3.366 1.00 66.25 85 ASP A N 1
ATOM 684 C CA . ASP A 1 85 ? 3.498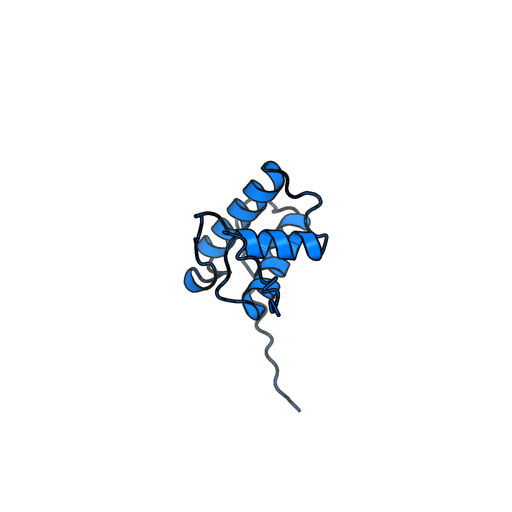 -10.985 -2.839 1.00 66.25 85 ASP A CA 1
ATOM 685 C C . ASP A 1 85 ? 4.488 -11.531 -3.873 1.00 66.25 85 ASP A C 1
ATOM 687 O O . ASP A 1 85 ? 4.938 -12.668 -3.808 1.00 66.25 85 ASP A O 1
ATOM 691 N N . GLU A 1 86 ? 4.796 -10.712 -4.875 1.00 60.44 86 GLU A N 1
ATOM 692 C CA . GLU A 1 86 ? 5.887 -10.959 -5.822 1.00 60.44 86 GLU A CA 1
ATOM 693 C C . GLU A 1 86 ? 7.151 -10.269 -5.304 1.00 60.44 86 GLU A C 1
ATOM 695 O O . GLU A 1 86 ? 7.719 -9.382 -5.937 1.00 60.44 86 GLU A O 1
ATOM 700 N N . THR A 1 87 ? 7.592 -10.613 -4.093 1.00 54.19 87 THR A N 1
ATOM 701 C CA . THR A 1 87 ? 8.817 -10.049 -3.495 1.00 54.19 87 THR A CA 1
ATOM 702 C C . THR A 1 87 ? 10.113 -10.493 -4.193 1.00 54.19 87 THR A C 1
ATOM 704 O O . THR A 1 87 ? 11.205 -10.252 -3.679 1.00 54.19 87 THR A O 1
ATOM 707 N N . ARG A 1 88 ? 10.030 -11.050 -5.407 1.00 45.09 88 ARG A N 1
ATOM 708 C CA . ARG A 1 88 ? 11.167 -11.260 -6.302 1.00 45.09 88 ARG A CA 1
ATOM 709 C C . ARG A 1 88 ? 11.210 -10.110 -7.312 1.00 45.09 88 ARG A C 1
ATOM 711 O O . ARG A 1 88 ? 10.316 -9.996 -8.132 1.00 45.09 88 ARG A O 1
ATOM 718 N N . GLU A 1 89 ? 12.207 -9.238 -7.143 1.00 48.91 89 GLU A N 1
ATOM 719 C CA . GLU A 1 89 ? 12.810 -8.314 -8.124 1.00 48.91 89 GLU A CA 1
ATOM 720 C C . GLU A 1 89 ? 11.935 -7.940 -9.342 1.00 48.91 89 GLU A C 1
ATOM 722 O O . GLU A 1 89 ? 11.718 -8.786 -10.207 1.00 48.91 89 GLU A O 1
ATOM 727 N N . PRO A 1 90 ? 11.495 -6.674 -9.508 1.00 50.56 90 PRO A N 1
ATOM 728 C CA . PRO A 1 90 ? 11.037 -6.243 -10.817 1.00 50.56 90 PRO A CA 1
ATOM 729 C C . PRO A 1 90 ? 12.253 -6.236 -11.746 1.00 50.56 90 PRO A C 1
ATOM 731 O O . PRO A 1 90 ? 13.020 -5.269 -11.761 1.00 50.56 90 PRO A O 1
ATOM 734 N N . GLU A 1 91 ? 12.429 -7.301 -12.524 1.00 44.59 91 GLU A N 1
ATOM 735 C CA . GLU A 1 91 ? 13.123 -7.182 -13.795 1.00 44.59 91 GLU A CA 1
ATOM 736 C C . GLU A 1 91 ? 12.369 -6.098 -14.561 1.00 44.59 91 GLU A C 1
ATOM 738 O O . GLU A 1 91 ? 11.224 -6.273 -14.982 1.00 44.59 91 GLU A O 1
ATOM 743 N N . ARG A 1 92 ? 12.968 -4.906 -14.649 1.00 48.03 92 ARG A N 1
ATOM 744 C CA . ARG A 1 92 ? 12.535 -3.926 -15.631 1.00 48.03 92 ARG A CA 1
ATOM 745 C C . ARG A 1 92 ? 12.765 -4.578 -16.986 1.00 48.03 92 ARG A C 1
ATOM 747 O O . ARG A 1 92 ? 13.865 -4.500 -17.522 1.00 48.03 92 ARG A O 1
ATOM 754 N N . ILE A 1 93 ? 11.738 -5.216 -17.528 1.00 46.03 93 ILE A N 1
ATOM 755 C CA . ILE A 1 93 ? 11.699 -5.489 -18.954 1.00 46.03 93 ILE A CA 1
ATOM 756 C C . ILE A 1 93 ? 11.684 -4.124 -19.650 1.00 46.03 93 ILE A C 1
ATOM 758 O O . ILE A 1 93 ? 10.768 -3.313 -19.495 1.00 46.03 93 ILE A O 1
ATOM 762 N N . ASN A 1 94 ? 12.810 -3.825 -20.291 1.00 51.84 94 ASN A N 1
ATOM 763 C CA . ASN A 1 94 ? 13.000 -2.689 -21.171 1.00 51.84 94 ASN A CA 1
ATOM 764 C C . ASN A 1 94 ? 11.984 -2.808 -22.308 1.00 51.84 94 ASN A C 1
ATOM 766 O O . ASN A 1 94 ? 12.140 -3.663 -23.167 1.00 51.84 94 ASN A O 1
ATOM 770 N N . ALA A 1 95 ? 10.964 -1.955 -22.336 1.00 49.66 95 ALA A N 1
ATOM 771 C CA . ALA A 1 95 ? 10.190 -1.737 -23.553 1.00 49.66 95 ALA A CA 1
ATOM 772 C C . ALA A 1 95 ? 10.811 -0.553 -24.304 1.00 49.66 95 ALA A C 1
ATOM 774 O O . ALA A 1 95 ? 10.285 0.557 -24.310 1.00 49.66 95 ALA A O 1
ATOM 775 N N . GLY A 1 96 ? 11.999 -0.800 -24.845 1.00 50.19 96 GLY A N 1
ATOM 776 C CA . GLY A 1 96 ? 12.646 0.010 -25.867 1.00 50.19 96 GLY A CA 1
ATOM 777 C C . GLY A 1 96 ? 13.071 -0.950 -26.963 1.00 50.19 96 GLY A C 1
ATOM 778 O O . GLY A 1 96 ? 14.254 -1.234 -27.101 1.00 50.19 96 GLY A O 1
ATOM 779 N N . GLU A 1 97 ? 12.089 -1.551 -27.633 1.00 45.19 97 GLU A N 1
ATOM 780 C CA . GLU A 1 97 ? 12.345 -2.378 -28.806 1.00 45.19 97 GLU A CA 1
ATOM 781 C C . GLU A 1 97 ? 12.570 -1.416 -29.975 1.00 45.19 97 GLU A C 1
ATOM 783 O O . GLU A 1 97 ? 11.650 -0.768 -30.474 1.00 45.19 97 GLU A O 1
ATOM 788 N N . ASP A 1 98 ? 13.849 -1.241 -30.282 1.00 57.31 98 ASP A N 1
ATOM 789 C CA . ASP A 1 98 ? 14.396 -0.549 -31.439 1.00 57.31 98 ASP A CA 1
ATOM 790 C C . ASP A 1 98 ? 14.056 -1.381 -32.692 1.00 57.31 98 ASP A C 1
ATOM 792 O O . ASP A 1 98 ? 14.485 -2.539 -32.768 1.00 57.31 98 ASP A O 1
ATOM 796 N N . PRO A 1 99 ? 13.258 -0.892 -33.661 1.00 71.12 99 PRO A N 1
ATOM 797 C CA . PRO A 1 99 ? 13.159 -1.569 -34.943 1.00 71.12 99 PRO A CA 1
ATOM 798 C C . PRO A 1 99 ? 14.444 -1.281 -35.726 1.00 71.12 99 PRO A C 1
ATOM 800 O O . PRO A 1 99 ? 14.560 -0.254 -36.390 1.00 71.12 99 PRO A O 1
ATOM 803 N N . ALA A 1 100 ? 15.408 -2.192 -35.600 1.00 64.06 100 ALA A N 1
ATOM 804 C CA . ALA A 1 100 ? 16.593 -2.236 -36.443 1.00 64.06 100 ALA A CA 1
ATOM 805 C C . ALA A 1 100 ? 1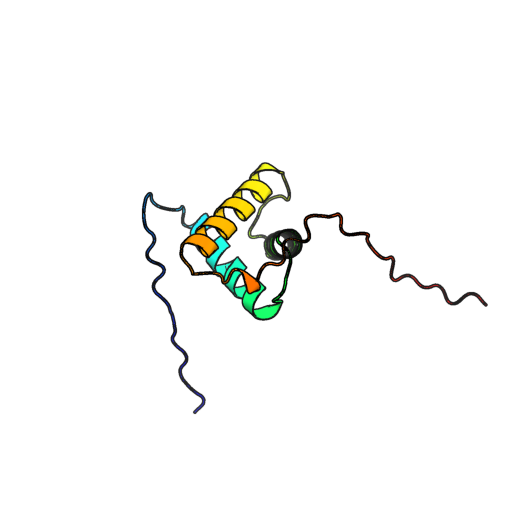6.188 -2.366 -37.924 1.00 64.06 100 ALA A C 1
ATOM 807 O O . ALA A 1 100 ? 15.340 -3.194 -38.271 1.00 64.06 100 ALA A O 1
ATOM 808 N N . GLU A 1 101 ? 16.799 -1.520 -38.753 1.00 52.88 101 GLU A N 1
ATOM 809 C CA . GLU A 1 101 ? 16.733 -1.496 -40.221 1.00 52.88 101 GLU A CA 1
ATOM 810 C C . GLU A 1 101 ? 17.586 -2.599 -40.869 1.00 52.88 101 GLU A C 1
ATOM 812 O O . GLU A 1 101 ? 18.649 -2.949 -40.299 1.00 52.88 101 GLU A O 1
#